Protein AF-A0A1V5VX07-F1 (afdb_monomer)

Foldseek 3Di:
DWFKKFFQDADPLVFVPLVVVVLVVLVVFFFKKKFKAWDPDQDDPVVVVVCVVCVVVDADPQPPWGFPDWDKAQDPFDDRHRTIMIITMTGCPPPRNSCCVVPVVSVCCNPPSFGTKMWGAGPVRDTAWIHGRRGIMGTGDPVVQVCCCVVGVGDIDGDPDDRPPDDDDDD

Radius of gyration: 16.23 Å; Cα contacts (8 Å, |Δi|>4): 276; chains: 1; bounding box: 32×33×49 Å

Mean predicted aligned error: 7.81 Å

Solvent-accessible surface area (backbone atoms only — not comparable to full-atom values): 9900 Å² total; per-residue (Å²): 120,72,44,46,31,34,29,77,59,64,53,68,78,91,37,68,67,54,48,55,48,53,52,55,49,44,70,77,56,39,41,25,33,29,46,35,42,81,41,99,48,74,93,46,75,67,51,53,52,50,45,70,69,44,56,82,68,64,72,55,94,46,94,89,50,71,70,77,44,80,50,74,36,41,46,81,83,88,56,79,48,89,44,39,30,41,36,43,27,34,61,34,81,40,66,68,54,45,50,39,55,70,57,51,46,54,47,47,37,77,75,58,86,67,45,64,33,38,39,30,17,27,87,86,69,46,77,39,36,35,41,28,72,88,12,36,38,39,51,42,39,67,69,60,52,56,47,44,29,74,77,59,68,54,72,63,41,78,47,91,70,71,85,78,76,74,85,76,82,88,129

Secondary structure (DSSP, 8-state):
--EEEEE-SS--TT-HHHHHHHHHHHHHH-SEEEEEEEE-----HHHHHHHHHHGGGPPPSSTT---SEEEEES--SSS--SSEEEEEEEETTSHHHHHHIIIIIHHHHHHHS-PPEEEEE-TT--EEEEESTT-EEEEE-HHHHHHHHHHH----EE--S-TT-------

Nearest PDB structures (foldseek):
  3bde-assembly1_A  TM=4.533E-01  e=5.313E-02  Mesorhizobium japonicum MAFF 303099
  2cja-assembly1_B  TM=2.971E-01  e=5.357E-01  Methanosarcina barkeri str. Fusaro
  7piq-assembly1_E  TM=2.965E-01  e=7.204E-01  Mycoplasmoides pneumoniae M129
  2cjb-assembly1_B  TM=2.349E-01  e=5.048E-01  Methanosarcina barkeri str. Fusaro
  8fmw-assembly1_F  TM=2.499E-01  e=1.157E+00  Borreliella burgdorferi B31

pLDDT: mean 76.27, std 14.09, range [23.83, 94.19]

Structure (mmCIF, N/CA/C/O backbone):
data_AF-A0A1V5VX07-F1
#
_entry.id   AF-A0A1V5VX07-F1
#
loop_
_atom_site.group_PDB
_atom_site.id
_atom_site.type_symbol
_atom_site.label_atom_id
_atom_site.label_alt_id
_atom_site.label_comp_id
_atom_site.label_asym_id
_atom_site.label_entity_id
_atom_site.label_seq_id
_atom_site.pdbx_PDB_ins_code
_atom_site.Cartn_x
_atom_site.Cartn_y
_atom_site.Cartn_z
_atom_site.occupancy
_atom_site.B_iso_or_equiv
_atom_site.auth_seq_id
_atom_site.auth_comp_id
_atom_site.auth_asym_id
_atom_site.auth_atom_id
_atom_site.pdbx_PDB_model_num
ATOM 1 N N . MET A 1 1 ? 2.729 -16.637 -17.404 1.00 83.19 1 MET A N 1
ATOM 2 C CA . MET A 1 1 ? 2.366 -16.938 -16.005 1.00 83.19 1 MET A CA 1
ATOM 3 C C . MET A 1 1 ? 2.835 -15.771 -15.164 1.00 83.19 1 MET A C 1
ATOM 5 O O . MET A 1 1 ? 3.952 -15.319 -15.404 1.00 83.19 1 MET A O 1
ATOM 9 N N . ASN A 1 2 ? 1.988 -15.263 -14.272 1.00 86.00 2 ASN A N 1
ATOM 10 C CA . ASN A 1 2 ? 2.364 -14.162 -13.390 1.00 86.00 2 ASN A CA 1
ATOM 11 C C . ASN A 1 2 ? 3.215 -14.684 -12.229 1.00 86.00 2 ASN A C 1
ATOM 13 O O . ASN A 1 2 ? 3.039 -15.823 -11.789 1.00 86.00 2 ASN A O 1
ATOM 17 N N . LYS A 1 3 ? 4.145 -13.853 -11.767 1.00 89.06 3 LYS A N 1
ATOM 18 C CA . LYS A 1 3 ? 5.045 -14.113 -10.645 1.00 89.06 3 LYS A CA 1
ATOM 19 C C . LYS A 1 3 ? 5.245 -12.833 -9.844 1.00 89.06 3 LYS A C 1
ATOM 21 O O . LYS A 1 3 ? 4.969 -11.743 -10.343 1.00 89.06 3 LYS A O 1
ATOM 26 N N . TYR A 1 4 ? 5.732 -12.975 -8.618 1.00 87.56 4 TYR A N 1
ATOM 27 C CA . TYR A 1 4 ? 6.164 -11.832 -7.829 1.00 87.56 4 TYR A CA 1
ATOM 28 C C . TYR A 1 4 ? 7.559 -11.403 -8.256 1.00 87.56 4 TYR A C 1
ATOM 30 O O . TYR A 1 4 ? 8.461 -12.224 -8.410 1.00 87.56 4 TYR A O 1
ATOM 38 N N . TYR A 1 5 ? 7.720 -10.102 -8.421 1.00 87.81 5 TYR A N 1
ATOM 39 C CA . TYR A 1 5 ? 8.984 -9.460 -8.714 1.00 87.81 5 TYR A CA 1
ATOM 40 C C . TYR A 1 5 ? 9.220 -8.369 -7.688 1.00 87.81 5 TYR A C 1
ATOM 42 O O . TYR A 1 5 ? 8.280 -7.674 -7.316 1.00 87.81 5 TYR A O 1
ATOM 50 N N . TYR A 1 6 ? 10.454 -8.223 -7.231 1.00 86.38 6 TYR A N 1
ATOM 51 C CA . TYR A 1 6 ? 10.834 -7.318 -6.161 1.00 86.38 6 TYR A CA 1
ATOM 52 C C . TYR A 1 6 ? 12.025 -6.455 -6.564 1.00 86.38 6 TYR A C 1
ATOM 54 O O . TYR A 1 6 ? 12.982 -6.923 -7.183 1.00 86.38 6 TYR A O 1
A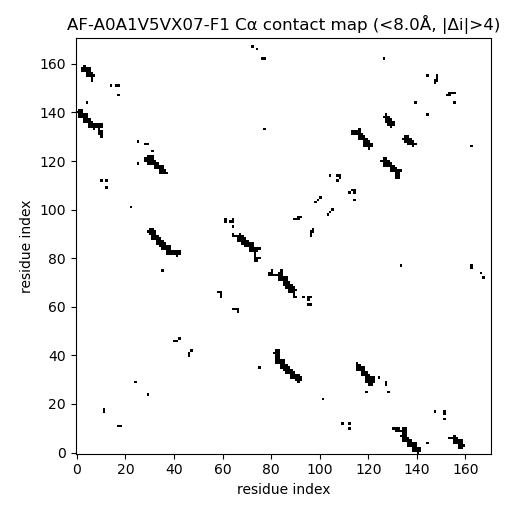TOM 62 N N . HIS A 1 7 ? 11.951 -5.190 -6.184 1.00 82.06 7 HIS A N 1
ATOM 63 C CA . HIS A 1 7 ? 12.989 -4.196 -6.343 1.00 82.06 7 HIS A CA 1
ATOM 64 C C . HIS A 1 7 ? 13.406 -3.695 -4.955 1.00 82.06 7 HIS A C 1
ATOM 66 O O . HIS A 1 7 ? 12.570 -3.244 -4.167 1.00 82.06 7 HIS A O 1
ATOM 72 N N . GLU A 1 8 ? 14.703 -3.839 -4.664 1.00 73.88 8 GLU A N 1
ATOM 73 C CA . GLU A 1 8 ? 15.296 -3.630 -3.337 1.00 73.88 8 GLU A CA 1
ATOM 74 C C . GLU A 1 8 ? 15.417 -2.171 -2.927 1.00 73.88 8 GLU A C 1
ATOM 76 O O . GLU A 1 8 ? 15.489 -1.898 -1.723 1.00 73.88 8 GLU A O 1
ATOM 81 N N . ASP A 1 9 ? 15.465 -1.249 -3.890 1.00 70.00 9 ASP A N 1
ATOM 82 C CA . ASP A 1 9 ? 15.712 0.136 -3.543 1.00 70.00 9 ASP A CA 1
ATOM 83 C C . ASP A 1 9 ? 14.543 0.663 -2.728 1.00 70.00 9 ASP A C 1
ATOM 85 O O . ASP A 1 9 ? 13.361 0.566 -3.086 1.00 70.00 9 ASP A O 1
ATOM 89 N N . LYS A 1 10 ? 14.920 1.190 -1.563 1.00 60.00 10 LYS A N 1
ATOM 90 C CA . LYS A 1 10 ? 14.016 1.896 -0.679 1.00 60.00 10 LYS A CA 1
ATOM 91 C C . LYS A 1 10 ? 13.624 3.155 -1.415 1.00 60.00 10 LYS A C 1
ATOM 93 O O . LYS A 1 10 ? 14.323 4.161 -1.356 1.00 60.00 10 LYS A O 1
ATOM 98 N N . PHE A 1 11 ? 12.485 3.038 -2.075 1.00 60.53 11 PHE A N 1
ATOM 99 C CA . PHE A 1 11 ? 11.794 4.099 -2.760 1.00 60.53 11 PHE A CA 1
ATOM 100 C C . PHE A 1 11 ? 12.356 4.492 -4.144 1.00 60.53 11 PHE A C 1
ATOM 102 O O . PHE A 1 11 ? 13.530 4.800 -4.319 1.00 60.53 11 PHE A O 1
ATOM 109 N N . LEU A 1 12 ? 11.457 4.565 -5.131 1.00 60.31 12 LEU A N 1
ATOM 110 C CA . LEU A 1 12 ? 11.708 4.898 -6.541 1.00 60.31 12 LEU A CA 1
ATOM 111 C C . LEU A 1 12 ? 11.888 6.413 -6.797 1.00 60.31 12 LEU A C 1
ATOM 113 O O . LEU A 1 12 ? 11.388 6.941 -7.790 1.00 60.31 12 LEU A O 1
ATOM 117 N N . TYR A 1 13 ? 12.566 7.141 -5.902 1.00 53.97 13 TYR A N 1
ATOM 118 C CA . TYR A 1 13 ? 12.688 8.611 -5.970 1.00 53.97 13 TYR A CA 1
ATOM 119 C C . TYR A 1 13 ? 13.327 9.098 -7.260 1.00 53.97 13 TYR A C 1
ATOM 121 O O . TYR A 1 13 ? 12.987 10.154 -7.791 1.00 53.97 13 TYR A O 1
ATOM 129 N N . GLU A 1 14 ? 14.266 8.309 -7.761 1.00 58.03 14 GLU A N 1
ATOM 130 C CA . GLU A 1 14 ? 15.056 8.661 -8.926 1.00 58.03 14 GLU A CA 1
ATOM 131 C C . GLU A 1 14 ? 14.244 8.564 -10.227 1.00 58.03 14 GLU A C 1
ATOM 133 O O . GLU A 1 14 ? 14.707 9.038 -11.266 1.00 58.03 14 GLU A O 1
ATOM 138 N N . ASN A 1 15 ? 13.022 8.001 -10.194 1.00 70.06 15 ASN A N 1
ATOM 139 C CA . ASN A 1 15 ? 12.202 7.844 -11.391 1.00 70.06 15 ASN A CA 1
ATOM 140 C C . ASN A 1 15 ? 10.682 8.046 -11.179 1.00 70.06 15 ASN A C 1
ATOM 142 O O . ASN A 1 15 ? 9.921 7.074 -11.140 1.00 70.06 15 ASN A O 1
ATOM 146 N N . PRO A 1 16 ? 10.197 9.305 -11.178 1.00 70.00 16 PRO A N 1
ATOM 147 C CA . PRO A 1 16 ? 8.767 9.629 -11.104 1.00 70.00 16 PRO A CA 1
ATOM 148 C C . PRO A 1 16 ? 7.899 8.960 -12.183 1.00 70.00 16 PRO A C 1
ATOM 150 O O . PRO A 1 16 ? 6.718 8.716 -11.967 1.00 70.00 16 PRO A O 1
ATOM 153 N N . LYS A 1 17 ? 8.460 8.607 -13.347 1.00 74.62 17 LYS A N 1
ATOM 154 C CA . LYS A 1 17 ? 7.688 7.947 -14.413 1.00 74.62 17 LYS A CA 1
ATOM 155 C C . LYS A 1 17 ? 7.398 6.478 -14.122 1.00 74.62 17 LYS A C 1
ATOM 157 O O . LYS A 1 17 ? 6.367 5.964 -14.547 1.00 74.62 17 LYS A O 1
ATOM 162 N N . ALA A 1 18 ? 8.277 5.801 -13.384 1.00 76.12 18 ALA A N 1
ATOM 163 C CA . ALA A 1 18 ? 7.966 4.464 -12.894 1.00 76.12 18 ALA A CA 1
ATOM 164 C C . ALA A 1 18 ? 6.768 4.496 -11.939 1.00 76.12 18 ALA A C 1
ATOM 166 O O . ALA A 1 18 ? 5.970 3.563 -11.894 1.00 76.12 18 ALA A O 1
ATOM 167 N N . TRP A 1 19 ? 6.617 5.601 -11.210 1.00 75.31 19 TRP A N 1
ATOM 168 C CA . TRP A 1 19 ? 5.511 5.805 -10.294 1.00 75.31 19 TRP A CA 1
ATOM 169 C C . TRP A 1 19 ? 4.164 5.953 -11.015 1.00 75.31 19 TRP A C 1
ATOM 171 O O . TRP A 1 19 ? 3.186 5.308 -10.636 1.00 75.31 19 TRP A O 1
ATOM 181 N N . GLU A 1 20 ? 4.125 6.719 -12.108 1.00 77.00 20 GLU A N 1
ATOM 182 C CA . GLU A 1 20 ? 2.943 6.818 -12.979 1.00 77.00 20 GLU A CA 1
ATOM 183 C C . GLU A 1 20 ? 2.485 5.439 -13.471 1.00 77.00 20 GLU A C 1
ATOM 185 O O . GLU A 1 20 ? 1.288 5.144 -13.472 1.00 77.00 20 GLU A O 1
ATOM 190 N N . PHE A 1 21 ? 3.438 4.570 -13.828 1.00 82.50 21 PHE A N 1
ATOM 191 C CA . PHE A 1 21 ? 3.133 3.194 -14.204 1.00 82.50 21 PHE A CA 1
ATOM 192 C C . PHE A 1 21 ? 2.530 2.399 -13.041 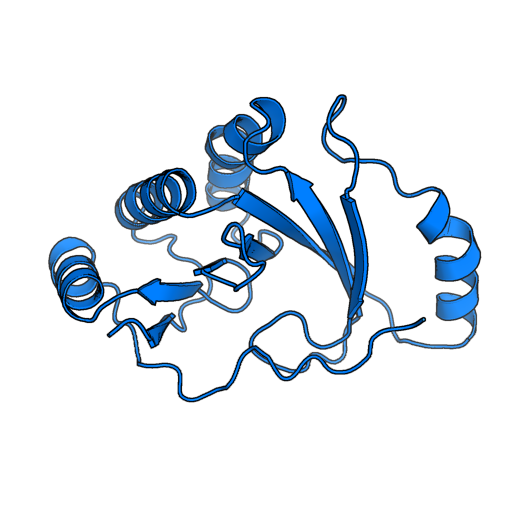1.00 82.50 21 PHE A C 1
ATOM 194 O O . PHE A 1 21 ? 1.507 1.747 -13.228 1.00 82.50 21 PHE A O 1
ATOM 201 N N . LEU A 1 22 ? 3.134 2.435 -11.848 1.00 81.75 22 LEU A N 1
ATOM 202 C CA . LEU A 1 22 ? 2.636 1.670 -10.699 1.00 81.75 22 LEU A CA 1
ATOM 203 C C . LEU A 1 22 ? 1.236 2.123 -10.276 1.00 81.75 22 LEU A C 1
ATOM 205 O O . LEU A 1 22 ? 0.392 1.283 -9.965 1.00 81.75 22 LEU A O 1
ATOM 209 N N . ILE A 1 23 ? 0.961 3.429 -10.341 1.00 79.31 23 ILE A N 1
ATOM 210 C CA . ILE A 1 23 ? -0.386 3.968 -10.140 1.00 79.31 23 ILE A CA 1
ATOM 211 C C . ILE A 1 23 ? -1.341 3.406 -11.197 1.00 79.31 23 ILE A C 1
ATOM 213 O O . ILE A 1 23 ? -2.375 2.842 -10.840 1.00 79.31 23 ILE A O 1
ATOM 217 N N . ALA A 1 24 ? -0.997 3.516 -12.484 1.00 83.56 24 ALA A N 1
ATOM 218 C CA . ALA A 1 24 ? -1.834 3.006 -13.568 1.00 83.56 24 ALA A CA 1
ATOM 219 C C . ALA A 1 24 ? -2.109 1.500 -13.430 1.00 83.56 24 ALA A C 1
ATOM 221 O O . ALA A 1 24 ? -3.238 1.061 -13.635 1.00 83.56 24 ALA A O 1
ATOM 222 N N . TYR A 1 25 ? -1.099 0.732 -13.021 1.00 87.69 25 TYR A N 1
ATOM 223 C CA . TYR A 1 25 ? -1.216 -0.690 -12.732 1.00 87.69 25 TYR A CA 1
ATOM 224 C C . TYR A 1 25 ? -2.171 -0.961 -11.564 1.00 87.69 25 TYR A C 1
ATOM 226 O O . TYR A 1 25 ? -3.063 -1.799 -11.667 1.00 87.69 25 TYR A O 1
ATOM 234 N N . SER A 1 26 ? -2.047 -0.217 -10.460 1.00 85.94 26 SER A N 1
ATOM 235 C CA . SER A 1 26 ? -2.991 -0.350 -9.347 1.00 85.94 26 SER A CA 1
ATOM 236 C C . SER A 1 26 ? -4.424 0.006 -9.753 1.00 85.94 26 SER A C 1
ATOM 238 O O . SER A 1 26 ? -5.343 -0.692 -9.347 1.00 85.94 26 SER A O 1
ATOM 240 N N . TYR A 1 27 ? -4.634 0.997 -10.626 1.00 85.06 27 TYR A N 1
ATOM 241 C CA . TYR A 1 27 ? -5.968 1.300 -11.155 1.00 85.06 27 TYR A CA 1
ATOM 242 C C . TYR A 1 27 ? -6.578 0.193 -12.005 1.00 85.06 27 TYR A C 1
ATOM 244 O O . TYR A 1 27 ? -7.802 0.070 -12.019 1.00 85.06 27 TYR A O 1
ATOM 252 N N . SER A 1 28 ? -5.770 -0.580 -12.733 1.00 88.44 28 SER A N 1
ATOM 253 C CA . SER A 1 28 ? -6.305 -1.652 -13.574 1.00 88.44 28 SER A CA 1
ATOM 254 C C . SER A 1 28 ? -6.569 -2.936 -12.796 1.00 88.44 28 SER A C 1
ATOM 256 O O . SER A 1 28 ? -7.520 -3.643 -13.118 1.00 88.44 28 SER A O 1
ATOM 258 N N . GLU A 1 29 ? -5.758 -3.224 -11.777 1.00 90.62 29 GLU A N 1
ATOM 259 C CA . GLU A 1 29 ? -5.761 -4.533 -11.117 1.00 90.62 29 GLU A CA 1
ATOM 260 C C . GLU A 1 29 ? -6.320 -4.524 -9.683 1.00 90.62 29 GLU A C 1
ATOM 262 O O . GLU A 1 29 ? -6.763 -5.565 -9.194 1.00 90.62 29 GLU A O 1
ATOM 267 N N . ALA A 1 30 ? -6.285 -3.394 -8.966 1.00 92.06 30 ALA A N 1
ATOM 268 C CA . ALA A 1 30 ? -6.611 -3.373 -7.541 1.00 92.06 30 ALA A CA 1
ATOM 269 C C . ALA A 1 30 ? -8.113 -3.223 -7.270 1.00 92.06 30 ALA A C 1
ATOM 271 O O . ALA A 1 30 ? -8.788 -2.341 -7.795 1.00 92.06 30 ALA A O 1
ATOM 272 N N . ALA A 1 31 ? -8.618 -4.033 -6.342 1.00 94.19 31 ALA A N 1
ATOM 273 C CA . ALA A 1 31 ? -9.932 -3.863 -5.727 1.00 94.19 31 ALA A CA 1
ATOM 274 C C . ALA A 1 31 ? -9.834 -3.278 -4.308 1.00 94.19 31 ALA A C 1
ATOM 276 O O . ALA A 1 31 ? -10.737 -2.565 -3.864 1.00 94.19 31 ALA A O 1
ATOM 277 N N . TYR A 1 32 ? -8.727 -3.536 -3.604 1.00 93.25 32 TYR A N 1
ATOM 278 C CA . TYR A 1 32 ? -8.521 -3.086 -2.229 1.00 93.25 32 TYR A CA 1
ATOM 279 C C . TYR A 1 32 ? -7.124 -2.527 -2.014 1.00 93.25 32 TYR A C 1
ATOM 281 O O . TYR A 1 32 ? -6.177 -2.856 -2.730 1.00 93.25 32 TYR A O 1
ATOM 289 N N . VAL A 1 33 ? -6.998 -1.705 -0.977 1.00 90.44 33 VAL A N 1
ATOM 290 C CA . VAL A 1 33 ? -5.716 -1.150 -0.555 1.00 90.44 33 VAL A CA 1
ATOM 291 C C . VAL A 1 33 ? -5.592 -1.169 0.960 1.00 90.44 33 VAL A C 1
ATOM 293 O O . VAL A 1 33 ? -6.550 -0.895 1.680 1.00 90.44 33 VAL A O 1
ATOM 296 N N . GLU A 1 34 ? -4.407 -1.497 1.453 1.00 88.38 34 GLU A N 1
ATOM 297 C CA . GLU A 1 34 ? -4.079 -1.524 2.869 1.00 88.38 34 GLU A CA 1
ATOM 298 C C . GLU A 1 34 ? -2.983 -0.502 3.156 1.00 88.38 34 GLU A C 1
ATOM 300 O O . GLU A 1 34 ? -1.891 -0.577 2.593 1.00 88.38 34 GLU A O 1
ATOM 305 N N . LYS A 1 35 ? -3.284 0.468 4.027 1.00 85.50 35 LYS A N 1
ATOM 306 C CA . LYS A 1 35 ? -2.286 1.407 4.552 1.00 85.50 35 LYS A CA 1
ATOM 307 C C . LYS A 1 35 ? -1.601 0.785 5.759 1.00 85.50 35 LYS A C 1
ATOM 309 O O . LYS A 1 35 ? -2.281 0.254 6.642 1.00 85.50 35 LYS A O 1
ATOM 314 N N . VAL A 1 36 ? -0.277 0.881 5.807 1.00 82.19 36 VAL A N 1
ATOM 315 C CA . VAL A 1 36 ? 0.554 0.186 6.791 1.00 82.19 36 VAL A CA 1
ATOM 316 C C . VAL A 1 36 ? 1.353 1.209 7.590 1.00 82.19 36 VAL A C 1
ATOM 318 O O . VAL A 1 36 ? 2.318 1.786 7.103 1.00 82.19 36 VAL A O 1
ATOM 321 N N . TYR A 1 37 ? 0.957 1.448 8.834 1.00 80.69 37 TYR A N 1
ATOM 322 C CA . TYR A 1 37 ? 1.586 2.444 9.697 1.00 80.69 37 TYR A CA 1
ATOM 323 C C . TYR A 1 37 ? 2.579 1.775 10.624 1.00 80.69 37 TYR A C 1
ATOM 325 O O . TYR A 1 37 ? 2.228 0.833 11.341 1.00 80.69 37 TYR A O 1
ATOM 333 N N . TRP A 1 38 ? 3.793 2.308 10.657 1.00 77.81 38 TRP A N 1
ATOM 334 C CA . TRP A 1 38 ? 4.774 1.892 11.644 1.00 77.81 38 TRP A CA 1
ATOM 335 C C . TRP A 1 38 ? 4.355 2.352 13.040 1.00 77.81 38 TRP A C 1
ATOM 337 O O . TRP A 1 38 ? 4.033 3.522 13.261 1.00 77.81 38 TRP A O 1
ATOM 347 N N . LEU A 1 39 ? 4.362 1.429 13.995 1.00 74.06 39 LEU A N 1
ATOM 348 C CA . LEU A 1 39 ? 4.105 1.708 15.397 1.00 74.06 39 LEU A CA 1
ATOM 349 C C . LEU A 1 39 ? 5.437 1.544 16.145 1.00 74.06 39 LEU A C 1
ATOM 351 O O . LEU A 1 39 ? 5.909 0.425 16.339 1.00 74.06 39 LEU A O 1
ATOM 355 N N . TYR A 1 40 ? 6.047 2.656 16.562 1.00 65.31 40 TYR A N 1
ATOM 356 C CA . TYR A 1 40 ? 7.324 2.686 17.292 1.00 65.31 40 TYR A CA 1
ATOM 357 C C . TYR A 1 40 ? 7.189 2.157 18.732 1.00 65.31 40 TYR A C 1
ATOM 359 O O . TYR A 1 40 ? 7.306 2.915 19.696 1.00 65.31 40 TYR A O 1
ATOM 367 N N . PHE A 1 41 ? 6.926 0.863 18.902 1.00 65.38 41 PHE A N 1
ATOM 368 C CA . PHE A 1 41 ? 6.743 0.260 20.221 1.00 65.38 41 PHE A CA 1
ATOM 369 C C . PHE A 1 41 ? 7.424 -1.100 20.346 1.00 65.38 41 PHE A C 1
ATOM 371 O O . PHE A 1 41 ? 7.409 -1.911 19.422 1.00 65.38 41 PHE A O 1
ATOM 378 N N . GLN A 1 42 ? 7.940 -1.386 21.544 1.00 64.25 42 GLN A N 1
ATOM 379 C CA . GLN A 1 42 ? 8.247 -2.754 21.954 1.00 64.25 42 GLN A CA 1
ATOM 380 C C . GLN A 1 42 ? 6.945 -3.463 22.344 1.00 64.25 42 GLN A C 1
ATOM 382 O O . GLN A 1 42 ? 6.110 -2.898 23.045 1.00 64.25 42 GLN A O 1
ATOM 387 N N . TYR A 1 43 ? 6.743 -4.698 21.881 1.00 63.53 43 TYR A N 1
ATOM 388 C CA . TYR A 1 43 ? 5.534 -5.452 22.219 1.00 63.53 43 TYR A CA 1
ATOM 389 C C . TYR A 1 43 ? 5.619 -6.023 23.643 1.00 63.53 43 TYR A C 1
ATOM 391 O O . TYR A 1 43 ? 6.204 -7.084 23.864 1.00 63.53 43 TYR A O 1
ATOM 399 N N . ASP A 1 44 ? 5.010 -5.323 24.599 1.00 73.06 44 ASP A N 1
ATOM 400 C CA . ASP A 1 44 ? 4.892 -5.721 26.004 1.00 73.06 44 ASP A CA 1
ATOM 401 C C . ASP A 1 44 ? 3.422 -5.737 26.494 1.00 73.06 44 ASP A C 1
ATOM 403 O O . ASP A 1 44 ? 2.464 -5.584 25.724 1.00 73.06 44 ASP A O 1
ATOM 407 N N . SER A 1 45 ? 3.219 -5.993 27.791 1.00 75.38 45 SER A N 1
ATOM 408 C CA . SER A 1 45 ? 1.885 -6.041 28.406 1.00 75.38 45 SER A CA 1
ATOM 409 C C . SER A 1 45 ? 1.158 -4.692 28.416 1.00 75.38 45 SER A C 1
ATOM 411 O O . SER A 1 45 ? -0.075 -4.669 28.345 1.00 75.38 45 SER A O 1
ATOM 413 N N . GLU A 1 46 ? 1.887 -3.578 28.487 1.00 76.50 46 GLU A N 1
ATOM 414 C CA . GLU A 1 46 ? 1.299 -2.234 28.465 1.00 76.50 46 GLU A CA 1
ATOM 415 C C . GLU A 1 46 ? 0.787 -1.913 27.060 1.00 76.50 46 GLU A C 1
ATOM 417 O O . GLU A 1 46 ? -0.361 -1.492 26.895 1.00 76.50 46 GLU A O 1
ATOM 422 N N . MET A 1 47 ? 1.568 -2.248 26.033 1.00 75.25 47 MET A N 1
ATOM 423 C CA . MET A 1 47 ? 1.163 -2.091 24.638 1.00 75.25 47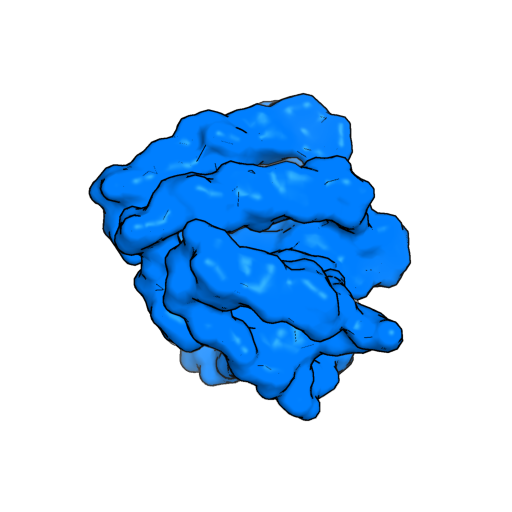 MET A CA 1
ATOM 424 C C . MET A 1 47 ? -0.034 -2.955 24.260 1.00 75.25 47 MET A C 1
ATOM 426 O O . MET A 1 47 ? -0.913 -2.510 23.520 1.00 75.25 47 MET A O 1
ATOM 430 N N . ARG A 1 48 ? -0.128 -4.175 24.800 1.00 71.62 48 ARG A N 1
ATOM 431 C CA . ARG A 1 48 ? -1.323 -5.011 24.616 1.00 71.62 48 ARG A CA 1
ATOM 432 C C . ARG A 1 48 ? -2.582 -4.314 25.137 1.00 71.62 48 ARG A C 1
ATOM 434 O O . ARG A 1 48 ? -3.597 -4.306 24.442 1.00 71.62 48 ARG A O 1
ATOM 441 N N . THR A 1 49 ? -2.499 -3.714 26.322 1.00 76.88 49 THR A N 1
ATOM 442 C CA . THR A 1 49 ? -3.613 -2.975 26.937 1.00 76.88 49 THR A CA 1
ATOM 443 C C . THR A 1 49 ? -3.954 -1.729 26.118 1.00 76.88 49 THR A C 1
ATOM 445 O O . THR A 1 49 ? -5.119 -1.503 25.787 1.00 76.88 49 THR A O 1
ATOM 448 N N . TYR A 1 50 ? -2.937 -0.976 25.684 1.00 79.00 50 TYR A N 1
ATOM 449 C CA . TYR A 1 50 ? -3.105 0.184 24.807 1.00 79.00 50 TYR A CA 1
ATOM 450 C C . TYR A 1 50 ? -3.885 -0.169 23.535 1.00 79.00 50 TYR A C 1
ATOM 452 O O . TYR A 1 50 ? -4.872 0.494 23.203 1.00 79.00 50 TYR A O 1
ATOM 460 N N . PHE A 1 51 ? -3.493 -1.237 22.832 1.00 76.38 51 PHE A N 1
ATOM 461 C CA . PHE A 1 51 ? -4.192 -1.640 21.615 1.00 76.38 51 PHE A CA 1
ATOM 462 C C . PHE A 1 51 ? -5.614 -2.117 21.892 1.00 76.38 51 PHE A C 1
ATOM 464 O O . PHE A 1 51 ? -6.516 -1.728 21.158 1.00 76.38 51 PHE A O 1
ATOM 471 N N . GLN A 1 52 ? -5.866 -2.866 22.965 1.00 73.62 52 GLN A N 1
ATOM 472 C CA . GLN A 1 52 ? -7.231 -3.275 23.315 1.00 73.62 52 GLN A CA 1
ATOM 473 C C . GLN A 1 52 ? -8.177 -2.076 23.500 1.00 73.62 52 GLN A C 1
ATOM 475 O O . GLN A 1 52 ? -9.327 -2.125 23.063 1.00 73.62 52 GLN A O 1
ATOM 480 N N . GLU A 1 53 ? -7.696 -0.974 24.077 1.00 80.50 53 GLU A N 1
ATOM 481 C CA . GLU A 1 53 ? -8.510 0.226 24.298 1.00 80.50 53 GLU A CA 1
ATOM 482 C C . GLU A 1 53 ? -8.629 1.143 23.074 1.00 80.50 53 GLU A C 1
ATOM 484 O O . GLU A 1 53 ? -9.665 1.791 22.866 1.00 80.50 53 GLU A O 1
ATOM 489 N N . LYS A 1 54 ? -7.546 1.276 22.301 1.00 79.81 54 LYS A N 1
ATOM 490 C CA . LYS A 1 54 ? -7.436 2.265 21.218 1.00 79.81 54 LYS A CA 1
ATOM 491 C C . LYS A 1 54 ? -7.829 1.706 19.865 1.00 79.81 54 LYS A C 1
ATOM 493 O O . LYS A 1 54 ? -8.434 2.428 19.081 1.00 79.81 54 LYS A O 1
ATOM 498 N N . PHE A 1 55 ? -7.549 0.436 19.599 1.00 80.00 55 PHE A N 1
ATOM 499 C CA . PHE A 1 55 ? -7.800 -0.193 18.304 1.00 80.00 55 PHE A CA 1
ATOM 500 C C . PHE A 1 55 ? -9.270 -0.108 17.845 1.00 80.00 55 PHE A C 1
ATOM 502 O O . PHE A 1 55 ? -9.510 0.247 16.683 1.00 80.00 55 PHE A O 1
ATOM 509 N N . PRO A 1 56 ? -10.278 -0.285 18.729 1.00 77.62 56 PRO A N 1
ATOM 510 C CA . PRO A 1 56 ? -11.677 -0.069 18.355 1.00 77.62 56 PRO A CA 1
ATOM 511 C C . PRO A 1 56 ? -11.984 1.381 17.952 1.00 77.62 56 PRO A C 1
ATOM 513 O O . PRO A 1 56 ? -12.883 1.617 17.151 1.00 77.62 56 PRO A O 1
ATOM 516 N N . LYS A 1 57 ? -11.221 2.348 18.478 1.00 82.19 57 LYS A N 1
ATOM 517 C CA . LYS A 1 57 ? -11.418 3.793 18.282 1.00 82.19 57 LYS A CA 1
ATOM 518 C C . LYS A 1 57 ? -10.660 4.357 17.081 1.00 82.19 57 LYS A C 1
ATOM 520 O O . LYS A 1 57 ? -10.873 5.520 16.758 1.00 82.19 57 LYS A O 1
ATOM 525 N N . ILE A 1 58 ? -9.791 3.574 16.436 1.00 81.62 58 ILE A N 1
ATOM 526 C CA . ILE A 1 58 ? -9.086 4.004 15.222 1.00 81.62 58 ILE A CA 1
ATOM 527 C C . ILE A 1 58 ? -10.126 4.315 14.145 1.00 81.62 58 ILE A C 1
ATOM 529 O O . ILE A 1 58 ? -10.940 3.454 13.795 1.00 81.62 58 ILE A O 1
ATOM 533 N N . GLN A 1 59 ? -10.111 5.550 13.661 1.00 81.44 59 GLN A N 1
ATOM 534 C CA . GLN A 1 59 ? -10.976 6.018 12.586 1.00 81.44 59 GLN A CA 1
ATOM 535 C C . GLN A 1 59 ? -10.234 5.944 11.256 1.00 81.44 59 GLN A C 1
ATOM 537 O O . GLN A 1 59 ? -9.022 5.743 11.221 1.00 81.44 59 GLN A O 1
ATOM 542 N N . SER A 1 60 ? -10.998 6.036 10.175 1.00 81.50 60 SER A N 1
ATOM 543 C CA . SER A 1 60 ? -10.440 6.102 8.834 1.00 81.50 60 SER A CA 1
ATOM 544 C C . SER A 1 60 ? -9.687 7.415 8.647 1.00 81.50 60 SER A C 1
ATOM 546 O O . SER A 1 60 ? -10.150 8.458 9.112 1.00 81.50 60 SER A O 1
ATOM 548 N N . ASP A 1 61 ? -8.561 7.361 7.939 1.00 73.44 61 ASP A N 1
ATOM 549 C CA . ASP A 1 61 ? -7.903 8.567 7.420 1.00 73.44 61 ASP A CA 1
ATOM 550 C C . ASP A 1 61 ? -8.757 9.248 6.339 1.00 73.44 61 ASP A C 1
ATOM 552 O O . ASP A 1 61 ? -8.599 10.436 6.071 1.00 73.44 61 ASP A O 1
ATOM 556 N N . PHE A 1 62 ? -9.661 8.487 5.721 1.00 81.19 62 PHE A N 1
ATOM 557 C CA . PHE A 1 62 ? -10.598 8.949 4.710 1.00 81.19 62 PHE A CA 1
ATOM 558 C C . PHE A 1 62 ? -11.921 9.301 5.381 1.00 81.19 62 PHE A C 1
ATOM 560 O O . PHE A 1 62 ? -12.513 8.482 6.092 1.00 81.19 62 PHE A O 1
ATOM 567 N N . LYS A 1 63 ? -12.402 10.518 5.151 1.00 77.12 63 LYS A N 1
ATOM 568 C CA . LYS A 1 63 ? -13.550 11.086 5.852 1.00 77.12 63 LYS A CA 1
ATOM 569 C C . LYS A 1 63 ? -14.815 10.252 5.659 1.00 77.12 63 LYS A C 1
ATOM 571 O O . LYS A 1 63 ? -15.557 10.062 6.622 1.00 77.12 63 LYS A O 1
ATOM 576 N N . ASP A 1 64 ? -15.027 9.730 4.451 1.00 82.12 64 ASP A N 1
ATOM 577 C CA . ASP A 1 64 ? -16.267 9.053 4.067 1.00 82.12 64 ASP A CA 1
ATOM 578 C C . ASP A 1 64 ? -16.054 7.583 3.652 1.00 82.12 64 ASP A C 1
ATOM 580 O O . ASP A 1 64 ? -16.968 6.938 3.128 1.00 82.12 64 ASP A O 1
ATOM 584 N N . VAL A 1 65 ? -14.869 7.009 3.909 1.00 85.88 65 VAL A N 1
ATOM 585 C CA . VAL A 1 65 ? -14.564 5.610 3.560 1.00 85.88 65 VAL A CA 1
ATOM 586 C C . VAL A 1 65 ? -14.393 4.760 4.817 1.00 85.88 65 VAL A C 1
ATOM 588 O O . VAL A 1 65 ? -13.482 5.012 5.607 1.00 85.88 65 VAL A O 1
ATOM 591 N N . PRO A 1 66 ? -15.235 3.731 5.029 1.00 89.31 66 PRO A N 1
ATOM 592 C CA . PRO A 1 66 ? -15.108 2.854 6.184 1.00 89.31 66 PRO A CA 1
ATOM 593 C C . PRO A 1 66 ? -13.870 1.956 6.078 1.00 89.31 66 PRO A C 1
ATOM 595 O O . PRO A 1 66 ? -13.507 1.490 4.998 1.00 89.31 66 PRO A O 1
ATOM 598 N N . ILE A 1 67 ? -1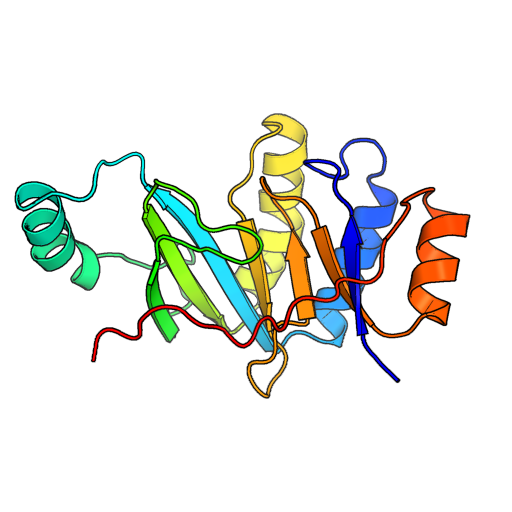3.269 1.649 7.230 1.00 90.12 67 ILE A N 1
ATOM 599 C CA . ILE A 1 67 ? -12.220 0.631 7.326 1.00 90.12 67 ILE A CA 1
ATOM 600 C C . ILE A 1 67 ? -12.873 -0.752 7.233 1.00 90.12 67 ILE A C 1
ATOM 602 O O . ILE A 1 67 ? -13.706 -1.098 8.071 1.00 90.12 67 ILE A O 1
ATOM 606 N N . LEU A 1 68 ? -12.465 -1.552 6.248 1.00 91.00 68 LEU A N 1
ATOM 607 C CA . LEU A 1 68 ? -12.967 -2.912 6.031 1.00 91.00 68 LEU A CA 1
ATOM 608 C C . LEU A 1 68 ? -12.319 -3.925 6.979 1.00 91.00 68 LEU A C 1
ATOM 610 O O . LEU A 1 68 ? -12.978 -4.841 7.468 1.00 91.00 68 LEU A O 1
ATOM 614 N N . ARG A 1 69 ? -11.019 -3.760 7.247 1.00 89.00 69 ARG A N 1
ATOM 615 C CA . ARG A 1 69 ? -10.239 -4.628 8.137 1.00 89.00 69 ARG A CA 1
ATOM 616 C C . ARG A 1 69 ? -9.163 -3.821 8.852 1.00 89.00 69 ARG A C 1
ATOM 618 O O . ARG A 1 69 ? -8.529 -2.960 8.254 1.00 89.00 69 ARG A O 1
ATOM 625 N N . LYS A 1 70 ? -8.957 -4.126 10.132 1.00 86.25 70 LYS A N 1
ATOM 626 C CA . LYS A 1 70 ? -7.874 -3.585 10.959 1.00 86.25 70 LYS A CA 1
ATOM 627 C C . LYS A 1 70 ? -7.012 -4.747 11.434 1.00 86.25 70 LYS A C 1
ATOM 629 O O . LYS A 1 70 ? -7.558 -5.743 11.912 1.00 86.25 70 LYS A O 1
ATOM 634 N N . THR A 1 71 ? -5.691 -4.640 11.358 1.00 82.75 71 THR A N 1
ATOM 635 C CA . THR A 1 71 ? -4.774 -5.692 11.835 1.00 82.75 71 THR A CA 1
ATOM 636 C C . THR A 1 71 ? -3.513 -5.082 12.443 1.00 82.75 71 THR A C 1
ATOM 638 O O . THR A 1 71 ? -3.126 -3.978 12.076 1.00 82.75 71 THR A O 1
ATOM 641 N N . ILE A 1 72 ? -2.891 -5.784 13.394 1.00 79.25 72 ILE A N 1
ATOM 642 C CA . ILE A 1 72 ? -1.556 -5.460 13.912 1.00 79.25 72 ILE A CA 1
ATOM 643 C C . ILE A 1 72 ? -0.629 -6.632 13.583 1.00 79.25 72 ILE A C 1
ATOM 645 O O . ILE A 1 72 ? -0.960 -7.766 13.923 1.00 79.25 72 ILE A O 1
ATOM 649 N N . THR A 1 73 ? 0.511 -6.373 12.940 1.00 75.25 73 THR A N 1
ATOM 650 C CA . THR A 1 73 ? 1.477 -7.405 12.519 1.00 75.25 73 THR A CA 1
ATOM 651 C C . THR A 1 73 ? 2.923 -7.015 12.837 1.00 75.25 73 THR A C 1
ATOM 653 O O . THR A 1 73 ? 3.256 -5.838 12.885 1.00 75.25 73 THR A O 1
ATOM 656 N N . HIS A 1 74 ? 3.791 -8.008 13.045 1.00 67.38 74 HIS A N 1
ATOM 657 C CA . HIS A 1 74 ? 5.254 -7.841 13.122 1.00 67.38 74 HIS A CA 1
ATOM 658 C C . HIS A 1 74 ? 5.959 -8.089 11.787 1.00 67.38 74 HIS A C 1
ATOM 660 O O . HIS A 1 74 ? 7.161 -7.910 11.641 1.00 67.38 74 HIS A O 1
ATOM 666 N N . CYS A 1 75 ? 5.232 -8.611 10.817 1.00 62.72 75 CYS A N 1
ATOM 667 C CA . CYS A 1 75 ? 5.760 -8.947 9.517 1.00 62.72 75 CYS A CA 1
ATOM 668 C C . CYS A 1 75 ? 4.810 -8.271 8.559 1.00 62.72 75 CYS A C 1
ATOM 670 O O . CYS A 1 75 ? 3.747 -8.851 8.332 1.00 62.72 75 CYS A O 1
ATOM 672 N N . PRO A 1 76 ? 5.103 -7.043 8.096 1.00 54.88 76 PRO A N 1
ATOM 673 C CA . PRO A 1 76 ? 4.223 -6.438 7.135 1.00 54.88 76 PRO A CA 1
ATOM 674 C C . PRO A 1 76 ? 4.244 -7.349 5.908 1.00 54.88 76 PRO A C 1
ATOM 676 O O . PRO A 1 76 ? 3.290 -8.098 5.762 1.00 54.88 76 PRO A O 1
ATOM 679 N N . PHE A 1 77 ? 5.300 -7.436 5.088 1.00 63.16 77 PHE A N 1
ATOM 680 C CA . PHE A 1 77 ? 5.121 -8.161 3.810 1.00 63.16 77 PHE A CA 1
ATOM 681 C C . PHE A 1 77 ? 6.373 -8.791 3.177 1.00 63.16 77 PHE A C 1
ATOM 683 O O . PHE A 1 77 ? 6.227 -9.730 2.404 1.00 63.16 77 PHE A O 1
ATOM 690 N N . LEU A 1 78 ? 7.591 -8.343 3.506 1.00 59.06 78 LEU A N 1
ATOM 691 C CA . LEU A 1 78 ? 8.832 -8.870 2.897 1.00 59.06 78 LEU A CA 1
ATOM 692 C C . LEU A 1 78 ? 9.848 -9.411 3.905 1.00 59.06 78 LEU A C 1
ATOM 694 O O . LEU A 1 78 ? 10.690 -10.247 3.577 1.00 59.06 78 LEU A O 1
ATOM 698 N N . LYS A 1 79 ? 9.791 -8.930 5.146 1.00 59.38 79 LYS A N 1
ATOM 699 C CA . LYS A 1 79 ? 10.676 -9.363 6.219 1.00 59.38 79 LYS A CA 1
ATOM 700 C C . LYS A 1 79 ? 9.945 -9.254 7.544 1.00 59.38 79 LYS A C 1
ATOM 702 O O . LYS A 1 79 ? 9.196 -8.309 7.772 1.00 59.38 79 LYS A O 1
ATOM 707 N N . LYS A 1 80 ? 10.206 -10.210 8.432 1.00 60.56 80 LYS A N 1
ATOM 708 C CA . LYS A 1 80 ? 9.810 -10.083 9.830 1.00 60.56 80 LYS A CA 1
ATOM 709 C C . LYS A 1 80 ? 10.590 -8.927 10.450 1.00 60.56 80 LYS A C 1
ATOM 711 O O . LYS A 1 80 ? 11.819 -8.991 10.536 1.00 60.56 80 LYS A O 1
ATOM 716 N N . ASP A 1 81 ? 9.870 -7.897 10.860 1.00 63.84 81 ASP A N 1
ATOM 717 C CA . ASP A 1 81 ? 10.413 -6.781 11.612 1.00 63.84 81 ASP A CA 1
ATOM 718 C C . ASP A 1 81 ? 10.290 -7.058 13.119 1.00 63.84 81 ASP A C 1
ATOM 720 O O . ASP A 1 81 ? 9.539 -7.931 13.569 1.00 63.84 81 ASP A O 1
ATOM 724 N N . LYS A 1 82 ? 11.094 -6.363 13.919 1.00 67.12 82 LYS A N 1
ATOM 725 C CA . LYS A 1 82 ? 10.948 -6.362 15.378 1.00 67.12 82 LYS A CA 1
ATOM 726 C C . LYS A 1 82 ? 9.777 -5.489 15.808 1.00 67.12 82 LYS A C 1
ATOM 728 O O . LYS A 1 82 ? 9.186 -5.750 16.855 1.00 67.12 82 LYS A O 1
ATOM 733 N N . ASP A 1 83 ? 9.437 -4.504 14.991 1.00 71.94 83 ASP A N 1
ATOM 734 C CA . ASP A 1 83 ? 8.414 -3.528 15.316 1.00 71.94 83 ASP A CA 1
ATOM 735 C C . ASP A 1 83 ? 7.010 -4.008 14.953 1.00 71.94 83 ASP A C 1
ATOM 737 O O . ASP A 1 83 ? 6.821 -5.014 14.265 1.00 71.94 83 ASP A O 1
ATOM 741 N N . LEU A 1 84 ? 6.013 -3.298 15.474 1.00 75.38 84 LEU A N 1
ATOM 742 C CA . LEU A 1 84 ? 4.606 -3.528 15.178 1.00 75.38 84 LEU A CA 1
ATOM 743 C C . LEU A 1 84 ? 4.144 -2.589 14.071 1.00 75.38 84 LEU A C 1
ATOM 745 O O . LEU A 1 84 ? 4.548 -1.430 13.999 1.00 75.38 84 LEU A O 1
ATOM 749 N N . TRP A 1 85 ? 3.214 -3.080 13.270 1.00 80.00 85 TRP A N 1
ATOM 750 C CA . TRP A 1 85 ? 2.634 -2.359 12.152 1.00 80.00 85 TRP A CA 1
ATOM 751 C C . TRP A 1 85 ? 1.119 -2.436 12.231 1.00 80.00 85 TRP A C 1
ATOM 753 O O . TRP A 1 85 ? 0.567 -3.511 12.461 1.00 80.00 85 TRP A O 1
ATOM 763 N N . LEU A 1 86 ? 0.447 -1.301 12.054 1.00 82.12 86 LEU A N 1
ATOM 764 C CA . LEU A 1 86 ? -1.005 -1.215 11.938 1.00 82.12 86 LEU A CA 1
ATOM 765 C C . LEU A 1 86 ? -1.382 -1.262 10.460 1.00 82.12 86 LEU A C 1
ATOM 767 O O . LEU A 1 86 ? -0.984 -0.389 9.700 1.00 82.12 86 LEU A O 1
ATOM 771 N N . CYS A 1 87 ? -2.206 -2.225 10.076 1.00 85.62 87 CYS A N 1
ATOM 772 C CA . CYS A 1 87 ? -2.715 -2.384 8.720 1.00 85.62 87 CYS A CA 1
ATOM 773 C C . CYS A 1 87 ? -4.203 -2.022 8.684 1.00 85.62 87 CYS A C 1
ATOM 775 O O . CYS A 1 87 ? -4.999 -2.598 9.434 1.00 85.62 87 CYS A O 1
ATOM 777 N N . LEU A 1 88 ? -4.578 -1.068 7.830 1.00 88.25 88 LEU A N 1
ATOM 778 C CA . LEU A 1 88 ? -5.958 -0.617 7.636 1.00 88.25 88 LEU A CA 1
ATOM 779 C C . LEU A 1 88 ? -6.374 -0.849 6.182 1.00 88.25 88 LEU A C 1
ATOM 781 O O . LEU A 1 88 ? -5.830 -0.206 5.288 1.00 88.25 88 LEU A O 1
ATOM 785 N N . LEU A 1 89 ? -7.322 -1.761 5.956 1.00 91.00 89 LEU A N 1
ATOM 786 C CA . LEU A 1 89 ? -7.819 -2.136 4.631 1.00 91.00 89 LEU A CA 1
ATOM 787 C C . LEU A 1 89 ? -9.027 -1.287 4.229 1.00 91.00 89 LEU A C 1
ATOM 789 O O . LEU A 1 89 ? -9.974 -1.135 5.007 1.00 91.00 89 LEU A O 1
ATOM 793 N N . TYR A 1 90 ? -9.027 -0.834 2.983 1.00 92.38 90 TYR A N 1
ATOM 794 C CA . TYR A 1 90 ? -10.056 -0.003 2.375 1.00 92.38 90 TYR A CA 1
ATOM 795 C C . TYR A 1 90 ? -10.451 -0.534 0.994 1.00 92.38 90 TYR A C 1
ATOM 797 O O . TYR A 1 90 ? -9.671 -1.211 0.324 1.00 92.38 90 TYR A O 1
ATOM 805 N N . ASP A 1 91 ? -11.664 -0.190 0.563 1.00 92.00 91 ASP A N 1
ATOM 806 C CA . ASP A 1 91 ? -12.105 -0.351 -0.826 1.00 92.00 91 ASP A CA 1
ATOM 807 C C . ASP A 1 91 ? -11.377 0.682 -1.696 1.00 92.00 91 ASP A C 1
ATOM 809 O O . ASP A 1 91 ? -11.546 1.892 -1.508 1.00 92.00 91 ASP A O 1
ATOM 813 N N . TYR A 1 92 ? -10.542 0.205 -2.620 1.00 88.19 92 TYR A N 1
ATOM 814 C CA . TYR A 1 92 ? -9.693 1.064 -3.446 1.00 88.19 92 TYR A CA 1
ATOM 815 C C . TYR A 1 92 ? -10.503 1.866 -4.473 1.00 88.19 92 TYR A C 1
ATOM 817 O O . TYR A 1 92 ? -10.150 3.002 -4.797 1.00 88.19 92 TYR A O 1
ATOM 825 N N . ASN A 1 93 ? -11.652 1.330 -4.898 1.00 84.44 93 ASN A N 1
ATOM 826 C CA . ASN A 1 93 ? -12.532 1.947 -5.892 1.00 84.44 93 ASN A CA 1
ATOM 827 C C . ASN A 1 93 ? -13.323 3.143 -5.341 1.00 84.44 93 ASN A C 1
ATOM 829 O O . ASN A 1 93 ? -14.122 3.759 -6.051 1.00 84.44 93 ASN A O 1
ATOM 833 N N . LYS A 1 94 ? -13.139 3.501 -4.066 1.00 84.19 94 LYS A N 1
ATOM 834 C CA . LYS A 1 94 ? -13.679 4.748 -3.526 1.00 84.19 94 LYS A CA 1
ATOM 835 C C . LYS A 1 94 ? -12.836 5.919 -4.017 1.00 84.19 94 LYS A C 1
ATOM 837 O O . LYS A 1 94 ? -11.644 5.991 -3.734 1.00 84.19 94 LYS A O 1
ATOM 842 N N . ASN A 1 95 ? -13.491 6.879 -4.677 1.00 79.56 95 ASN A N 1
ATOM 843 C CA . ASN A 1 95 ? -12.858 8.085 -5.225 1.00 79.56 95 ASN A CA 1
ATOM 844 C C . ASN A 1 95 ? -11.914 8.778 -4.233 1.00 79.56 95 ASN A C 1
ATOM 846 O O . ASN A 1 95 ? -10.852 9.236 -4.629 1.00 79.56 95 ASN A O 1
ATOM 850 N N . GLU A 1 96 ? -12.275 8.847 -2.950 1.00 80.94 96 GLU A N 1
ATOM 851 C CA . GLU A 1 96 ? -11.438 9.471 -1.919 1.00 80.94 96 GLU A CA 1
ATOM 852 C C . GLU A 1 96 ? -10.098 8.737 -1.715 1.00 80.94 96 GLU A C 1
ATOM 854 O O . GLU A 1 96 ? -9.055 9.382 -1.644 1.00 80.94 96 GLU A O 1
ATOM 859 N N . VAL A 1 97 ? -10.107 7.400 -1.704 1.00 81.81 97 VAL A N 1
ATOM 860 C CA . VAL A 1 97 ? -8.903 6.564 -1.545 1.00 81.81 97 VAL A CA 1
ATOM 861 C C . VAL A 1 97 ? -7.989 6.700 -2.755 1.00 81.81 97 VAL A C 1
ATOM 863 O O . VAL A 1 97 ? -6.800 6.985 -2.622 1.00 81.81 97 VAL A O 1
ATOM 866 N N . THR A 1 98 ? -8.573 6.537 -3.940 1.00 78.12 98 THR A N 1
ATOM 867 C CA . THR A 1 98 ? -7.897 6.690 -5.230 1.00 78.12 98 THR A CA 1
ATOM 868 C C . THR A 1 98 ? -7.249 8.079 -5.354 1.00 78.12 98 THR A C 1
ATOM 870 O O . THR A 1 98 ? -6.049 8.183 -5.608 1.00 78.12 98 THR A O 1
ATOM 873 N N . ASN A 1 99 ? -8.001 9.149 -5.070 1.00 79.12 99 ASN A N 1
ATOM 874 C CA . ASN A 1 99 ? -7.502 10.525 -5.153 1.00 79.12 99 ASN A CA 1
ATOM 875 C C . ASN A 1 99 ? -6.411 10.834 -4.121 1.00 79.12 99 ASN A C 1
ATOM 877 O O . ASN A 1 99 ? -5.495 11.604 -4.410 1.00 79.12 99 ASN A O 1
ATOM 881 N N . TYR A 1 100 ? -6.504 10.279 -2.912 1.00 79.31 100 TYR A N 1
ATOM 882 C CA . TYR A 1 100 ? -5.467 10.445 -1.896 1.00 79.31 100 TYR A CA 1
ATOM 883 C C . TYR A 1 100 ? -4.143 9.824 -2.351 1.00 79.31 100 TYR A C 1
ATOM 885 O O . TYR A 1 100 ?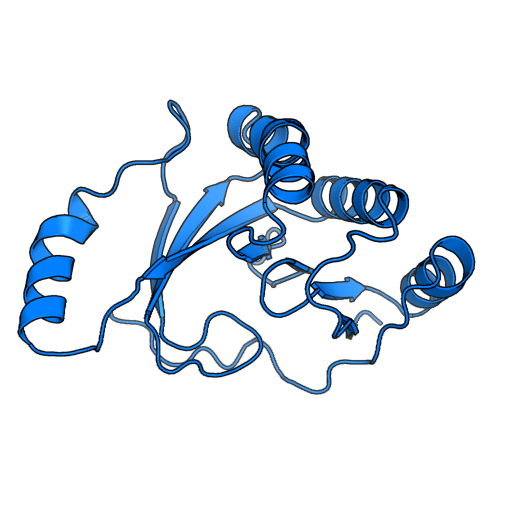 -3.095 10.466 -2.271 1.00 79.31 100 TYR A O 1
ATOM 893 N N . ILE A 1 101 ? -4.192 8.596 -2.879 1.00 75.00 101 ILE A N 1
ATOM 894 C CA . ILE A 1 101 ? -3.002 7.885 -3.362 1.00 75.00 101 ILE A CA 1
ATOM 895 C C . ILE A 1 101 ? -2.355 8.643 -4.525 1.00 75.00 101 ILE A C 1
ATOM 897 O O . ILE A 1 101 ? -1.134 8.784 -4.544 1.00 75.00 101 ILE A O 1
ATOM 901 N N . SER A 1 102 ? -3.150 9.182 -5.454 1.00 71.88 102 SER A N 1
ATOM 902 C CA . SER A 1 102 ? -2.620 9.896 -6.619 1.00 71.88 102 SER A CA 1
ATOM 903 C C . SER A 1 102 ? -2.079 11.293 -6.321 1.00 71.88 102 SER A C 1
ATOM 905 O O . SER A 1 102 ? -1.195 11.747 -7.038 1.00 71.88 102 SER A O 1
ATOM 907 N N . ASN A 1 103 ? -2.614 11.993 -5.314 1.00 70.81 103 ASN A N 1
ATOM 908 C CA . ASN A 1 103 ? -2.327 13.419 -5.112 1.00 70.81 103 ASN A CA 1
ATOM 909 C C . ASN A 1 103 ? -1.570 13.721 -3.818 1.00 70.81 103 ASN A C 1
ATOM 911 O O . ASN A 1 103 ? -0.668 14.555 -3.818 1.00 70.81 103 ASN A O 1
ATOM 915 N N . GLU A 1 104 ? -1.943 13.092 -2.704 1.00 71.38 104 GLU A N 1
ATOM 916 C CA . GLU A 1 104 ? -1.334 13.401 -1.407 1.00 71.38 104 GLU A CA 1
ATOM 917 C C . GLU A 1 104 ? -0.126 12.521 -1.135 1.00 71.38 104 GLU A C 1
ATOM 919 O O . GLU A 1 104 ? 0.895 13.004 -0.655 1.00 71.38 104 GLU A O 1
ATOM 924 N N . TRP A 1 105 ? -0.210 11.236 -1.467 1.00 67.25 105 TRP A N 1
ATOM 925 C CA . TRP A 1 105 ? 0.860 10.312 -1.133 1.00 67.25 105 TRP A CA 1
ATOM 926 C C . TRP A 1 105 ? 2.079 10.477 -2.045 1.00 67.25 105 TRP A C 1
ATOM 928 O O . TRP A 1 105 ? 3.188 10.544 -1.531 1.00 67.25 105 TRP A O 1
ATOM 938 N N . VAL A 1 106 ? 1.886 10.687 -3.354 1.00 64.94 106 VAL A N 1
ATOM 939 C CA . VAL A 1 106 ? 2.974 11.067 -4.288 1.00 64.94 106 VAL A CA 1
ATOM 940 C C . VAL A 1 106 ? 3.729 12.294 -3.789 1.00 64.94 106 VAL A C 1
ATOM 942 O O . VAL A 1 106 ? 4.954 12.341 -3.812 1.00 64.94 106 VAL A O 1
ATOM 945 N N . LYS A 1 107 ? 2.995 13.262 -3.247 1.00 67.25 107 LYS A N 1
ATOM 946 C CA . LYS A 1 107 ? 3.581 14.468 -2.685 1.00 67.25 107 LYS A CA 1
ATOM 947 C C . LYS A 1 107 ? 4.321 14.201 -1.369 1.00 67.25 107 LYS A C 1
ATOM 949 O O . LYS A 1 107 ? 5.445 14.654 -1.196 1.00 67.25 107 LYS A O 1
ATOM 954 N N . GLN A 1 108 ? 3.732 13.436 -0.448 1.00 64.94 108 GLN A N 1
ATOM 955 C CA . GLN A 1 108 ? 4.396 13.051 0.809 1.00 64.94 108 GLN A CA 1
ATOM 956 C C . GLN A 1 108 ? 5.678 12.271 0.553 1.00 64.94 108 GLN A C 1
ATOM 958 O O . GLN A 1 108 ? 6.683 12.475 1.227 1.00 64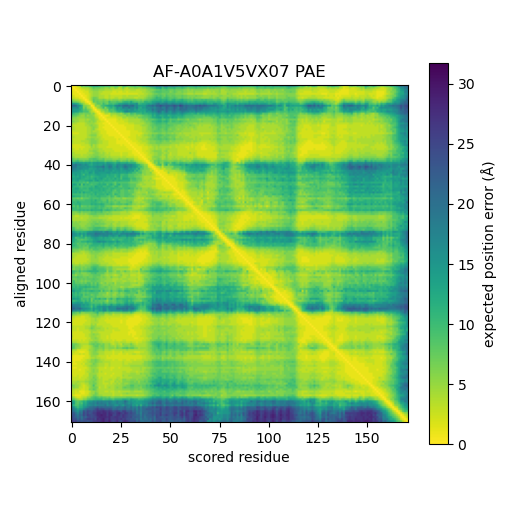.94 108 GLN A O 1
ATOM 963 N N . ILE A 1 109 ? 5.635 11.392 -0.437 1.00 59.00 109 ILE A N 1
ATOM 964 C CA . ILE A 1 109 ? 6.780 10.694 -0.976 1.00 59.00 109 ILE A CA 1
ATOM 965 C C . ILE A 1 109 ? 7.855 11.706 -1.364 1.00 59.00 109 ILE A C 1
ATOM 967 O O . ILE A 1 109 ? 8.920 11.673 -0.748 1.00 59.00 109 ILE A O 1
ATOM 971 N N . GLU A 1 110 ? 7.571 12.597 -2.322 1.00 61.28 110 GLU A N 1
ATOM 972 C CA . GLU A 1 110 ? 8.524 13.567 -2.881 1.00 61.28 110 GLU A CA 1
ATOM 973 C C . GLU A 1 110 ? 9.160 14.437 -1.793 1.00 61.28 110 GLU A C 1
ATOM 975 O O . GLU A 1 110 ? 10.333 14.794 -1.879 1.00 61.28 110 GLU A O 1
ATOM 980 N N . GLU A 1 111 ? 8.389 14.756 -0.755 1.00 61.25 111 GLU A N 1
ATOM 981 C CA . GLU A 1 111 ? 8.798 15.668 0.306 1.00 61.25 111 GLU A CA 1
ATOM 982 C C . GLU A 1 111 ? 9.574 14.995 1.450 1.00 61.25 111 GLU A C 1
ATOM 984 O O . GLU A 1 111 ? 10.410 15.652 2.072 1.00 61.25 111 GLU A O 1
ATOM 989 N N . THR A 1 112 ? 9.305 13.724 1.779 1.00 56.06 112 THR A N 1
ATOM 990 C CA . THR A 1 112 ? 9.741 13.152 3.074 1.00 56.06 112 THR A CA 1
ATOM 991 C C . THR A 1 112 ? 10.717 11.986 2.999 1.00 56.06 112 THR A C 1
ATOM 993 O O . THR A 1 112 ? 11.268 11.609 4.034 1.00 56.06 112 THR A O 1
ATOM 996 N N . CYS A 1 113 ? 10.954 11.396 1.827 1.00 52.28 113 CYS A N 1
ATOM 997 C CA . CYS A 1 113 ? 11.803 10.203 1.680 1.00 52.28 113 CYS A CA 1
ATOM 998 C C . CYS A 1 113 ? 11.361 8.950 2.479 1.00 52.28 113 CYS A C 1
ATOM 1000 O O . CYS A 1 113 ? 12.040 7.925 2.440 1.00 52.28 113 CYS A O 1
ATOM 1002 N N . CYS A 1 114 ? 10.243 9.022 3.209 1.00 50.75 114 CYS A N 1
ATOM 1003 C CA . CYS A 1 114 ? 9.797 8.034 4.187 1.00 50.75 114 CYS A CA 1
ATOM 1004 C C . CYS A 1 114 ? 8.271 8.025 4.230 1.00 50.75 114 CYS A C 1
ATOM 1006 O O . CYS A 1 114 ? 7.651 8.667 5.079 1.00 50.75 114 CYS A O 1
ATOM 1008 N N . SER A 1 115 ? 7.650 7.276 3.330 1.00 62.53 115 SER A N 1
ATOM 1009 C CA . SER A 1 115 ? 6.221 7.024 3.428 1.00 62.53 115 SER A CA 1
ATOM 1010 C C . SER A 1 115 ? 5.951 5.636 3.993 1.00 62.53 115 SER A C 1
ATOM 1012 O O . SER A 1 115 ? 6.649 4.683 3.660 1.00 62.53 115 SER A O 1
ATOM 1014 N N . ASN A 1 116 ? 4.897 5.529 4.798 1.00 72.56 116 ASN A N 1
ATOM 1015 C CA . ASN A 1 116 ? 4.289 4.261 5.193 1.00 72.56 116 ASN A CA 1
ATOM 1016 C C . ASN A 1 116 ? 4.083 3.328 3.987 1.00 72.56 116 ASN A C 1
ATOM 1018 O O . ASN A 1 116 ? 3.788 3.807 2.887 1.00 72.56 116 ASN A O 1
ATOM 1022 N N . ASP A 1 117 ? 4.209 2.018 4.209 1.00 78.50 117 ASP A N 1
ATOM 1023 C CA . ASP A 1 117 ? 3.960 1.028 3.163 1.00 78.50 117 ASP A CA 1
ATOM 1024 C C . ASP A 1 117 ? 2.483 1.043 2.745 1.00 78.50 117 ASP A C 1
ATOM 1026 O O . ASP A 1 117 ? 1.570 1.293 3.546 1.00 78.50 117 ASP A O 1
ATOM 1030 N N . ILE A 1 118 ? 2.249 0.737 1.471 1.00 82.38 118 ILE A N 1
ATOM 1031 C CA . ILE A 1 118 ? 0.917 0.516 0.915 1.00 82.38 118 ILE A CA 1
ATOM 1032 C C . ILE A 1 118 ? 0.921 -0.803 0.162 1.00 82.38 118 ILE A C 1
ATOM 1034 O O . ILE A 1 118 ? 1.835 -1.077 -0.616 1.00 82.38 118 ILE A O 1
ATOM 1038 N N . VAL A 1 119 ? -0.117 -1.605 0.389 1.00 86.75 119 VAL A N 1
ATOM 1039 C CA . VAL A 1 119 ? -0.323 -2.886 -0.288 1.00 86.75 119 VAL A CA 1
ATOM 1040 C C . VAL A 1 119 ? -1.635 -2.836 -1.052 1.00 86.75 119 VAL A C 1
ATOM 1042 O O . VAL A 1 119 ? -2.676 -2.537 -0.470 1.00 86.75 119 VAL A O 1
ATOM 1045 N N . TRP A 1 120 ? -1.605 -3.170 -2.336 1.00 89.94 120 TRP A N 1
ATOM 1046 C CA . TRP A 1 120 ? -2.799 -3.332 -3.157 1.00 89.94 120 TRP A CA 1
ATOM 1047 C C . TRP A 1 120 ? -3.127 -4.802 -3.336 1.00 89.94 120 TRP A C 1
ATOM 1049 O O . TRP A 1 120 ? -2.237 -5.651 -3.474 1.00 89.94 120 TRP A O 1
ATOM 1059 N N . TYR A 1 121 ? -4.425 -5.071 -3.370 1.00 91.75 121 TYR A N 1
ATOM 1060 C CA . TYR A 1 121 ? -4.980 -6.401 -3.523 1.00 91.75 121 TYR A CA 1
ATOM 1061 C C . TYR A 1 121 ? -5.955 -6.442 -4.695 1.00 91.75 121 TYR A C 1
ATOM 1063 O O . TYR A 1 121 ? -6.689 -5.475 -4.915 1.00 91.75 121 TYR A O 1
ATOM 1071 N N . ASP A 1 122 ? -5.990 -7.566 -5.405 1.00 92.25 122 ASP A N 1
ATOM 1072 C CA . ASP A 1 122 ? -7.037 -7.852 -6.388 1.00 92.25 122 ASP A CA 1
ATOM 1073 C C . ASP A 1 122 ? -8.380 -8.189 -5.705 1.00 92.25 122 ASP A C 1
ATOM 1075 O O . ASP A 1 122 ? -8.506 -8.181 -4.475 1.00 92.25 122 ASP A O 1
ATOM 1079 N N . SER A 1 123 ? -9.411 -8.484 -6.502 1.00 93.00 123 SER A N 1
ATOM 1080 C CA . SER A 1 123 ? -10.741 -8.850 -5.995 1.00 93.00 123 SER A CA 1
ATOM 1081 C C . SER A 1 123 ? -10.765 -10.144 -5.180 1.00 93.00 123 SER A C 1
ATOM 1083 O O . SER A 1 123 ? -11.669 -10.327 -4.367 1.00 93.00 123 SER A O 1
ATOM 1085 N N . ASP A 1 124 ? -9.782 -11.021 -5.381 1.00 90.12 124 ASP A N 1
ATOM 1086 C CA . ASP A 1 124 ? -9.647 -12.300 -4.684 1.00 90.12 124 ASP A CA 1
ATOM 1087 C C . ASP A 1 124 ? -8.752 -12.179 -3.435 1.00 90.12 124 ASP A C 1
ATOM 1089 O O . ASP A 1 124 ? -8.447 -13.181 -2.788 1.00 90.12 124 ASP A O 1
ATOM 1093 N N . MET A 1 125 ? -8.373 -10.950 -3.051 1.00 87.56 125 MET A N 1
ATOM 1094 C CA . MET A 1 125 ? -7.493 -10.637 -1.921 1.00 87.56 125 MET A CA 1
ATOM 1095 C C . MET A 1 125 ? -6.055 -11.159 -2.076 1.00 87.56 125 MET A C 1
ATOM 1097 O O . MET A 1 125 ? -5.337 -11.293 -1.077 1.00 87.56 125 MET A O 1
ATOM 1101 N N . ASN A 1 126 ? -5.590 -11.394 -3.303 1.00 86.75 126 ASN A N 1
ATOM 1102 C CA . ASN A 1 126 ? -4.171 -11.620 -3.562 1.00 86.75 126 ASN A CA 1
ATOM 1103 C C . ASN A 1 126 ? -3.439 -10.283 -3.585 1.00 86.75 126 ASN A C 1
ATOM 1105 O O . ASN A 1 126 ? -3.938 -9.298 -4.123 1.00 86.75 126 ASN A O 1
ATOM 1109 N N . LYS A 1 127 ? -2.227 -10.247 -3.029 1.00 86.50 1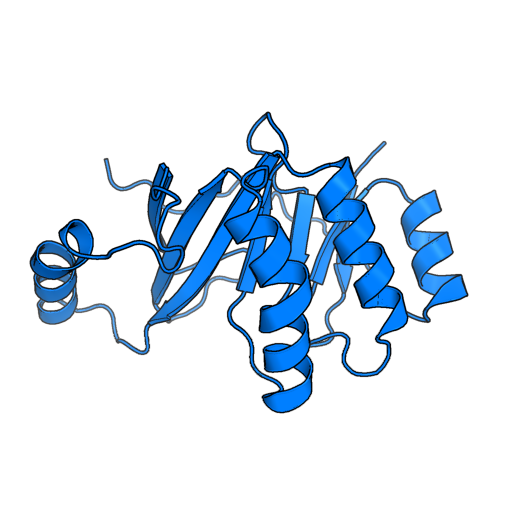27 LYS A N 1
ATOM 1110 C CA . LYS A 1 127 ? -1.372 -9.060 -3.105 1.00 86.50 127 LYS A CA 1
ATOM 1111 C C . LYS A 1 127 ? -0.874 -8.905 -4.535 1.00 86.50 127 LYS A C 1
ATOM 1113 O O . LYS A 1 127 ? -0.333 -9.850 -5.095 1.00 86.50 127 LYS A O 1
ATOM 1118 N N . ILE A 1 128 ? -1.005 -7.718 -5.107 1.00 90.06 128 ILE A N 1
ATOM 1119 C CA . ILE A 1 128 ? -0.604 -7.468 -6.501 1.00 90.06 128 ILE A CA 1
ATOM 1120 C C . ILE A 1 128 ? 0.483 -6.410 -6.638 1.00 90.06 128 ILE A C 1
ATOM 1122 O O . ILE A 1 128 ? 1.232 -6.417 -7.613 1.00 90.06 128 ILE A O 1
ATOM 1126 N N . LEU A 1 129 ? 0.588 -5.522 -5.656 1.00 87.94 129 LEU A N 1
ATOM 1127 C CA . LEU A 1 129 ? 1.580 -4.465 -5.604 1.00 87.94 129 LEU A CA 1
ATOM 1128 C C . LEU A 1 129 ? 1.818 -4.111 -4.138 1.00 87.94 129 LEU A C 1
ATOM 1130 O O . LEU A 1 129 ? 0.882 -4.068 -3.340 1.00 87.94 129 LEU A O 1
ATOM 1134 N N . MET A 1 130 ? 3.061 -3.818 -3.796 1.00 85.00 130 MET A N 1
ATOM 1135 C CA . MET A 1 130 ? 3.405 -3.077 -2.592 1.00 85.00 130 MET A CA 1
ATOM 1136 C C . MET A 1 130 ? 4.540 -2.131 -2.909 1.00 85.00 130 MET A C 1
ATOM 1138 O O . MET A 1 130 ? 5.399 -2.433 -3.732 1.00 85.00 130 MET A O 1
ATOM 1142 N N . THR A 1 131 ? 4.563 -1.022 -2.198 1.00 80.00 131 THR A N 1
ATOM 1143 C CA . THR A 1 131 ? 5.623 -0.026 -2.245 1.00 80.00 131 THR A CA 1
ATOM 1144 C C . THR A 1 131 ? 5.795 0.596 -0.861 1.00 80.00 131 THR A C 1
ATOM 1146 O O . THR A 1 131 ? 4.818 0.719 -0.114 1.00 80.00 131 THR A O 1
ATOM 1149 N N . GLY A 1 132 ? 7.012 1.023 -0.531 1.00 74.94 132 GLY A N 1
ATOM 1150 C CA . GLY A 1 132 ? 7.293 1.785 0.682 1.00 74.94 132 GLY A CA 1
ATOM 1151 C C . GLY A 1 132 ? 8.716 1.597 1.207 1.00 74.94 132 GLY A C 1
ATOM 1152 O O . GLY A 1 132 ? 9.668 1.442 0.439 1.00 74.94 132 GLY A O 1
ATOM 1153 N N . LEU A 1 133 ? 8.863 1.621 2.531 1.00 70.25 133 LEU A N 1
ATOM 1154 C CA . LEU A 1 133 ? 10.136 1.571 3.263 1.00 70.25 133 LEU A CA 1
ATOM 1155 C C . LEU A 1 133 ? 10.931 0.289 3.012 1.00 70.25 133 LEU A C 1
ATOM 1157 O O . LEU A 1 133 ? 12.159 0.276 3.145 1.00 70.25 133 LEU A O 1
ATOM 1161 N N . HIS A 1 134 ? 10.229 -0.792 2.685 1.00 70.50 134 HIS A N 1
ATOM 1162 C CA . HIS A 1 134 ? 10.814 -2.111 2.478 1.00 70.50 134 HIS A CA 1
ATOM 1163 C C . HIS A 1 134 ? 11.047 -2.450 1.000 1.00 70.50 134 HIS A C 1
ATOM 1165 O O . HIS A 1 134 ? 11.392 -3.589 0.704 1.00 70.50 134 HIS A O 1
ATOM 1171 N N . GLY A 1 135 ? 10.899 -1.477 0.096 1.00 76.88 135 GLY A N 1
ATOM 1172 C CA . GLY A 1 135 ? 11.061 -1.653 -1.346 1.00 76.88 135 GLY A CA 1
ATOM 1173 C C . GLY A 1 135 ? 9.725 -1.823 -2.066 1.00 76.88 135 GLY A C 1
ATOM 1174 O O . GLY A 1 135 ? 8.661 -1.527 -1.517 1.00 76.88 135 GLY A O 1
ATOM 1175 N N . THR A 1 136 ? 9.783 -2.277 -3.317 1.00 81.12 136 THR A N 1
ATOM 1176 C CA . THR A 1 136 ? 8.596 -2.435 -4.175 1.00 81.12 136 THR A CA 1
ATOM 1177 C C . THR A 1 136 ? 8.483 -3.869 -4.660 1.00 81.12 136 THR A C 1
ATOM 1179 O O . THR A 1 136 ? 9.455 -4.402 -5.186 1.00 81.12 136 THR A O 1
ATOM 1182 N N . PHE A 1 137 ? 7.308 -4.493 -4.546 1.00 86.19 137 PHE A N 1
ATOM 1183 C CA . PHE A 1 137 ? 7.021 -5.736 -5.267 1.00 86.19 137 PHE A CA 1
ATOM 1184 C C . PHE A 1 137 ? 5.797 -5.595 -6.158 1.00 86.19 137 PHE A C 1
ATOM 1186 O O . PHE A 1 137 ? 4.863 -4.882 -5.813 1.00 86.19 137 PHE A O 1
ATOM 1193 N N . ILE A 1 138 ? 5.769 -6.331 -7.265 1.00 87.88 138 ILE A N 1
ATOM 1194 C CA . ILE A 1 138 ? 4.647 -6.378 -8.203 1.00 87.88 138 ILE A CA 1
ATOM 1195 C C . ILE A 1 138 ? 4.393 -7.822 -8.654 1.00 87.88 138 ILE A C 1
ATOM 1197 O O . ILE A 1 138 ? 5.329 -8.569 -8.944 1.00 87.88 138 ILE A O 1
ATOM 1201 N N . TYR A 1 139 ? 3.126 -8.232 -8.697 1.00 90.50 139 TYR A N 1
ATOM 1202 C CA . TYR A 1 139 ? 2.702 -9.534 -9.211 1.00 90.50 139 TYR A CA 1
ATOM 1203 C C . TYR A 1 139 ? 2.291 -9.407 -10.672 1.00 90.50 139 TYR A C 1
ATOM 1205 O O . TYR A 1 139 ? 1.166 -9.024 -10.962 1.00 90.50 139 TYR A O 1
ATOM 1213 N N . THR A 1 140 ? 3.183 -9.709 -11.608 1.00 90.75 140 THR A N 1
ATOM 1214 C CA . THR A 1 140 ? 2.906 -9.509 -13.039 1.00 90.75 140 THR A CA 1
ATOM 1215 C C . THR A 1 140 ? 3.642 -10.534 -13.897 1.00 90.75 140 THR A C 1
ATOM 1217 O O . THR A 1 140 ? 4.196 -11.503 -13.382 1.00 90.75 140 THR A O 1
ATOM 1220 N N . ASN A 1 141 ? 3.611 -10.390 -15.219 1.00 92.12 141 ASN A N 1
ATOM 1221 C CA . ASN A 1 141 ? 4.347 -11.259 -16.133 1.00 92.12 141 ASN A CA 1
ATOM 1222 C C . ASN A 1 141 ? 5.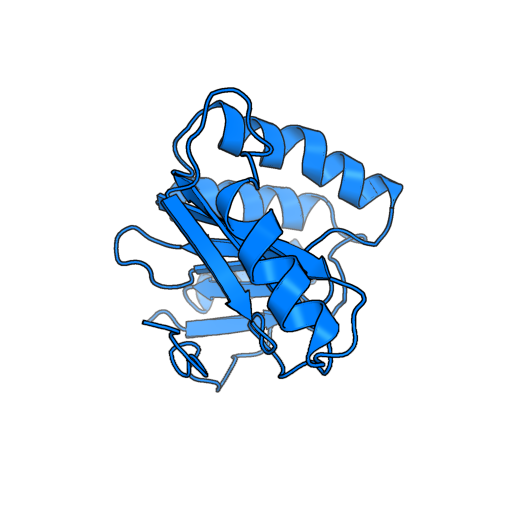716 -10.668 -16.516 1.00 92.12 141 ASN A C 1
ATOM 1224 O O . ASN A 1 141 ? 5.925 -9.457 -16.491 1.00 92.12 141 ASN A O 1
ATOM 1228 N N . LEU A 1 142 ? 6.631 -11.537 -16.954 1.00 91.38 142 LEU A N 1
ATOM 1229 C CA . LEU A 1 142 ? 8.002 -11.161 -17.313 1.00 91.38 142 LEU A CA 1
ATOM 1230 C C . LEU A 1 142 ? 8.088 -10.093 -18.419 1.00 91.38 142 LEU A C 1
ATOM 1232 O O . LEU A 1 142 ? 9.025 -9.303 -18.423 1.00 91.38 142 LEU A O 1
ATOM 1236 N N . ASN A 1 143 ? 7.127 -10.031 -19.348 1.00 91.50 143 ASN A N 1
ATOM 1237 C CA . ASN A 1 143 ? 7.159 -9.020 -20.411 1.00 91.50 143 ASN A CA 1
ATOM 1238 C C . ASN A 1 143 ? 6.940 -7.611 -19.854 1.00 91.50 143 ASN A C 1
ATOM 1240 O O . ASN A 1 143 ? 7.583 -6.675 -20.321 1.00 91.50 143 ASN A O 1
ATOM 1244 N N . VAL A 1 144 ? 6.060 -7.471 -18.857 1.00 90.00 144 VAL A N 1
ATOM 1245 C CA . VAL A 1 144 ? 5.844 -6.202 -18.149 1.00 90.00 144 VAL A CA 1
ATOM 1246 C C . VAL A 1 144 ? 7.110 -5.809 -17.397 1.00 90.00 144 VAL A C 1
ATOM 1248 O O . VAL A 1 144 ? 7.573 -4.686 -17.552 1.00 90.00 144 VAL A O 1
ATOM 1251 N N . ILE A 1 145 ? 7.734 -6.741 -16.673 1.00 90.56 145 ILE A N 1
ATOM 1252 C CA . ILE A 1 145 ? 8.994 -6.482 -15.958 1.00 90.56 145 ILE A CA 1
ATOM 1253 C C . ILE A 1 145 ? 10.107 -6.023 -16.897 1.00 90.56 145 ILE A C 1
ATOM 1255 O O . ILE A 1 145 ? 10.709 -4.979 -16.667 1.00 90.56 145 ILE A O 1
ATOM 1259 N N . ASN A 1 146 ? 10.325 -6.739 -18.001 1.00 90.19 146 ASN A N 1
ATOM 1260 C CA . ASN A 1 146 ? 11.340 -6.370 -18.987 1.00 90.19 146 ASN A CA 1
ATOM 1261 C C . ASN A 1 146 ? 11.076 -4.980 -19.596 1.00 90.19 146 ASN A C 1
ATOM 1263 O O . ASN A 1 146 ? 12.016 -4.266 -19.947 1.00 90.19 146 ASN A O 1
ATOM 1267 N N . ALA A 1 147 ? 9.804 -4.593 -19.755 1.00 87.44 147 ALA A N 1
ATOM 1268 C CA . ALA A 1 147 ? 9.445 -3.256 -20.216 1.00 87.44 147 ALA A CA 1
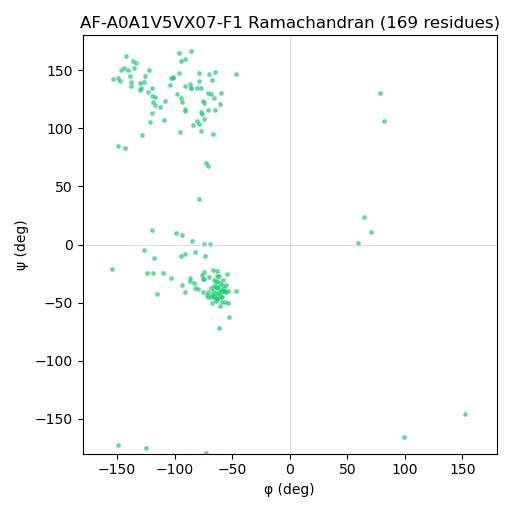ATOM 1269 C C . ALA A 1 147 ? 9.790 -2.195 -19.162 1.00 87.44 147 ALA A C 1
ATOM 1271 O O . ALA A 1 147 ? 10.421 -1.199 -19.511 1.00 87.44 147 ALA A O 1
ATOM 1272 N N . LEU A 1 148 ? 9.470 -2.442 -17.887 1.00 84.12 148 LEU A N 1
ATOM 1273 C CA . LEU A 1 148 ? 9.805 -1.541 -16.781 1.00 84.12 148 LEU A CA 1
ATOM 1274 C C . LEU A 1 148 ? 11.313 -1.343 -16.626 1.00 84.12 148 LEU A C 1
ATOM 1276 O O . LEU A 1 148 ? 11.776 -0.213 -16.491 1.00 84.12 148 LEU A O 1
ATOM 1280 N N . GLU A 1 149 ? 12.086 -2.422 -16.715 1.00 86.69 149 GLU A N 1
ATOM 1281 C CA . GLU A 1 149 ? 13.548 -2.374 -16.678 1.00 86.69 149 GLU A CA 1
ATOM 1282 C C . GLU A 1 149 ? 14.120 -1.525 -17.812 1.00 86.69 149 GLU A C 1
ATOM 1284 O O . GLU A 1 149 ? 14.985 -0.678 -17.598 1.00 86.69 149 GLU A O 1
ATOM 1289 N N . ARG A 1 150 ? 13.609 -1.711 -19.031 1.00 88.12 150 ARG A N 1
ATOM 1290 C CA . ARG A 1 150 ? 14.084 -0.988 -20.214 1.00 88.12 150 ARG A CA 1
ATOM 1291 C C . ARG A 1 150 ? 13.686 0.488 -20.208 1.00 88.12 150 ARG A C 1
ATOM 1293 O O . ARG A 1 150 ? 14.463 1.324 -20.658 1.00 88.12 150 ARG A O 1
ATOM 1300 N N . GLU A 1 151 ? 12.464 0.796 -19.787 1.00 85.81 151 GLU A N 1
ATOM 1301 C CA . GLU A 1 151 ? 11.885 2.142 -19.886 1.00 85.81 151 GLU A CA 1
ATOM 1302 C C . GLU A 1 151 ? 12.238 3.016 -18.682 1.00 85.81 151 GLU A C 1
ATOM 1304 O O . GLU A 1 151 ? 12.359 4.235 -18.825 1.00 85.81 151 GLU A O 1
ATOM 1309 N N . TYR A 1 152 ? 12.459 2.395 -17.521 1.00 81.81 152 TYR A N 1
ATOM 1310 C CA . TYR A 1 152 ? 12.657 3.096 -16.256 1.00 81.81 152 TYR A CA 1
ATOM 1311 C C . TYR A 1 152 ? 13.940 2.708 -15.508 1.00 81.81 152 TYR A C 1
ATOM 1313 O O . TYR A 1 152 ? 14.246 3.325 -14.490 1.00 81.81 152 TYR A O 1
ATOM 1321 N N . GLY A 1 153 ? 14.713 1.728 -15.986 1.00 79.31 153 GLY A N 1
ATOM 1322 C CA . GLY A 1 153 ? 15.970 1.314 -15.350 1.00 79.31 153 GLY A CA 1
ATOM 1323 C C . GLY A 1 153 ? 15.791 0.579 -14.017 1.00 79.31 153 GLY A C 1
ATOM 1324 O O . GLY A 1 153 ? 16.768 0.376 -13.302 1.00 79.31 153 GLY A O 1
ATOM 1325 N N . LEU A 1 154 ? 14.562 0.189 -13.672 1.00 79.69 154 LEU A N 1
ATOM 1326 C CA . LEU A 1 154 ? 14.249 -0.466 -12.404 1.00 79.69 154 LEU A CA 1
ATOM 1327 C C . LEU A 1 154 ? 14.511 -1.957 -12.491 1.00 79.69 154 LEU A C 1
ATOM 1329 O O . LEU A 1 154 ? 13.700 -2.675 -13.058 1.00 79.69 154 LEU A O 1
ATOM 1333 N N . ILE A 1 155 ? 15.619 -2.418 -11.921 1.00 84.94 155 ILE A N 1
ATOM 1334 C CA . ILE A 1 155 ? 15.988 -3.835 -11.957 1.00 84.94 155 ILE A CA 1
ATOM 1335 C C . ILE A 1 155 ? 15.145 -4.599 -10.936 1.00 84.94 155 ILE A C 1
ATOM 1337 O O . ILE A 1 155 ? 15.296 -4.399 -9.726 1.00 84.94 155 ILE A O 1
ATOM 1341 N N . PHE A 1 156 ? 14.282 -5.486 -11.423 1.00 84.62 156 PHE A N 1
ATOM 1342 C CA . PHE A 1 156 ? 13.442 -6.335 -10.591 1.00 84.62 156 PHE A CA 1
ATOM 1343 C C . PHE A 1 156 ? 13.996 -7.760 -10.567 1.00 84.62 156 PHE A C 1
ATOM 1345 O O . PHE A 1 156 ? 14.365 -8.343 -11.582 1.00 84.62 156 PHE A O 1
ATOM 1352 N N . LYS A 1 157 ? 14.011 -8.371 -9.386 1.00 87.81 157 LYS A N 1
ATOM 1353 C CA . LYS A 1 157 ? 14.350 -9.787 -9.211 1.00 87.81 157 LYS A CA 1
ATOM 1354 C C . LYS A 1 157 ? 13.075 -10.582 -8.996 1.00 87.81 157 LYS A C 1
ATOM 1356 O O . LYS A 1 157 ? 12.158 -10.104 -8.337 1.00 87.81 157 LYS A O 1
ATOM 1361 N N . GLU A 1 158 ? 13.006 -11.798 -9.526 1.00 88.25 158 GLU A N 1
ATOM 1362 C CA . GLU A 1 158 ? 11.924 -12.718 -9.168 1.00 88.25 158 GLU A CA 1
ATOM 1363 C C . GLU A 1 158 ? 11.964 -12.984 -7.654 1.00 88.25 158 GLU A C 1
ATOM 1365 O O . GLU A 1 158 ? 13.022 -13.268 -7.090 1.00 88.25 158 GLU A O 1
ATOM 1370 N N . LEU A 1 159 ? 10.818 -12.842 -6.991 1.00 78.75 159 LEU A N 1
ATOM 1371 C CA . LEU A 1 159 ? 10.669 -13.102 -5.567 1.00 78.75 159 LEU A CA 1
ATOM 1372 C C . LEU A 1 159 ? 10.249 -14.564 -5.380 1.00 78.75 159 LEU A C 1
ATOM 1374 O O . LEU A 1 159 ? 9.151 -14.956 -5.768 1.00 78.75 159 LEU A O 1
ATOM 1378 N N . GLU A 1 160 ? 11.117 -15.359 -4.758 1.00 68.69 160 GLU A N 1
ATOM 1379 C CA . GLU A 1 160 ? 10.888 -16.795 -4.527 1.00 68.69 160 GLU A CA 1
ATOM 1380 C C . GLU A 1 160 ? 10.069 -17.097 -3.251 1.00 68.69 160 GLU A C 1
ATOM 1382 O O . GLU A 1 160 ? 9.863 -18.259 -2.906 1.00 68.69 160 GLU A O 1
ATOM 1387 N N . LEU A 1 161 ? 9.604 -16.069 -2.528 1.00 60.88 161 LEU A N 1
ATOM 1388 C CA . LEU A 1 161 ? 8.827 -16.213 -1.290 1.00 60.88 161 LEU A CA 1
ATOM 1389 C C . LEU A 1 161 ? 7.323 -16.354 -1.569 1.00 60.88 161 LEU A C 1
ATOM 1391 O O . LEU A 1 161 ? 6.757 -15.597 -2.359 1.00 60.88 161 LEU A O 1
ATOM 1395 N N . ASP A 1 162 ? 6.658 -17.265 -0.852 1.00 55.72 162 ASP A N 1
ATOM 1396 C CA . ASP A 1 162 ? 5.196 -17.352 -0.832 1.00 55.72 162 ASP A CA 1
ATOM 1397 C C . ASP A 1 162 ? 4.616 -16.296 0.126 1.00 55.72 162 ASP A C 1
ATOM 1399 O O . ASP A 1 162 ? 4.682 -16.418 1.350 1.00 55.72 162 ASP A O 1
ATOM 1403 N N . LEU A 1 163 ? 4.022 -15.238 -0.432 1.00 57.09 163 LEU A N 1
ATOM 1404 C CA . LEU A 1 163 ? 3.399 -14.149 0.333 1.00 57.09 163 LEU A CA 1
ATOM 1405 C C . LEU A 1 163 ? 2.107 -14.565 1.073 1.00 57.09 163 LEU A C 1
ATOM 1407 O O . LEU A 1 163 ? 1.496 -13.721 1.746 1.00 57.09 163 LEU A O 1
ATOM 1411 N N . ASN A 1 164 ? 1.685 -15.833 0.958 1.00 46.78 164 ASN A N 1
ATOM 1412 C CA . ASN A 1 164 ? 0.596 -16.425 1.738 1.00 46.78 164 ASN A CA 1
ATOM 1413 C C . ASN A 1 164 ? 1.019 -16.911 3.130 1.00 46.78 164 ASN A C 1
ATOM 1415 O O . ASN A 1 164 ? 0.143 -17.257 3.927 1.00 46.78 164 ASN A O 1
ATOM 1419 N N . GLU A 1 165 ? 2.310 -16.896 3.479 1.00 38.78 165 GLU A N 1
ATOM 1420 C CA . GLU A 1 165 ? 2.769 -17.188 4.843 1.00 38.78 165 GLU A CA 1
ATOM 1421 C C . GLU A 1 165 ? 2.431 -16.032 5.806 1.00 38.78 165 GLU A C 1
ATOM 1423 O O . GLU A 1 165 ? 3.276 -15.283 6.294 1.00 38.78 165 GLU A O 1
ATOM 1428 N N . SER A 1 166 ? 1.140 -15.873 6.094 1.00 35.31 166 SER A N 1
ATOM 1429 C CA . SER A 1 166 ? 0.643 -14.957 7.118 1.00 35.31 166 SER A CA 1
ATOM 1430 C C . SER A 1 166 ? 0.930 -15.544 8.503 1.00 35.31 166 SER A C 1
ATOM 1432 O O . SER A 1 166 ? 0.288 -16.499 8.941 1.00 35.31 166 SER A O 1
ATOM 1434 N N . LEU A 1 167 ? 1.883 -14.958 9.227 1.00 37.12 167 LEU A N 1
ATOM 1435 C CA . LEU A 1 167 ? 2.120 -15.238 10.644 1.00 37.12 167 LEU A CA 1
ATOM 1436 C C . LEU A 1 167 ? 1.078 -14.488 11.497 1.00 37.12 167 LEU A C 1
ATOM 1438 O O . LEU A 1 167 ? 1.227 -13.301 11.754 1.00 37.12 167 LEU A O 1
ATOM 1442 N N . TYR A 1 168 ? 0.085 -15.237 11.990 1.00 30.14 168 TYR A N 1
ATOM 1443 C CA . TYR A 1 168 ? -0.923 -14.889 13.010 1.00 30.14 168 TYR A CA 1
ATOM 1444 C C . TYR A 1 168 ? -2.159 -14.085 12.566 1.00 30.14 168 TYR A C 1
ATOM 1446 O O . TYR A 1 168 ? -2.145 -12.867 12.435 1.00 30.14 168 TYR A O 1
ATOM 1454 N N . VAL A 1 169 ? -3.296 -14.788 12.503 1.00 28.00 169 VAL A N 1
ATOM 1455 C CA . VAL A 1 169 ? -4.640 -14.207 12.642 1.00 28.00 169 VAL A CA 1
ATOM 1456 C C . VAL A 1 169 ? -5.010 -14.257 14.127 1.00 28.00 169 VAL A C 1
ATOM 1458 O O . VAL A 1 169 ? -5.125 -15.348 14.688 1.00 28.00 169 VAL A O 1
ATOM 1461 N N . ILE A 1 170 ? -5.203 -13.106 14.778 1.00 23.83 170 ILE A N 1
ATOM 1462 C CA . ILE A 1 170 ? -5.925 -13.069 16.059 1.00 23.83 170 ILE A CA 1
ATOM 1463 C C . ILE A 1 170 ? -7.410 -13.215 15.710 1.00 23.83 170 ILE A C 1
ATOM 1465 O O . ILE A 1 170 ? -7.965 -12.346 15.039 1.00 23.83 170 ILE A O 1
ATOM 1469 N N . LYS A 1 171 ? -8.008 -14.347 16.093 1.00 28.66 171 LYS A N 1
ATOM 1470 C CA . LYS A 1 171 ? -9.464 -14.542 16.067 1.00 28.66 171 LYS A CA 1
ATOM 1471 C C . LYS A 1 171 ? -10.127 -13.776 17.202 1.00 28.66 171 LYS A C 1
ATOM 1473 O O . LYS A 1 171 ? -9.536 -13.764 18.305 1.00 28.66 171 LYS A O 1
#

Sequence (171 aa):
MNKYYYHEDKFLYENPKAWEFLIAYSYSEAAYVEKVYWLYFQYDSEMRTYFQEKFPKIQSDFKDVPILRKTITHCPFLKKDKDLWLCLLYDYNKNEVTNYISNEWVKQIEETCCSNDIVWYDSDMNKILMTGLHGTFIYTNLNVINALEREYGLIFKELELDLNESLYVIK